Protein AF-A0A9N8ZZU7-F1 (afdb_monomer_lite)

InterPro domains:
  IPR024586 DnaJ-like protein C11, C-terminal [PF11875] (5-93)
  IPR052243 Mitochondrial inner membrane organizing protein [PTHR44157] (3-93)

Structure (mmCIF, N/CA/C/O backbone):
data_AF-A0A9N8ZZU7-F1
#
_entry.id   AF-A0A9N8ZZU7-F1
#
loop_
_atom_site.group_PDB
_atom_site.id
_atom_site.type_symbol
_atom_site.label_atom_id
_atom_site.label_alt_id
_atom_site.label_comp_id
_atom_site.label_asym_id
_atom_site.label_entity_id
_atom_site.label_seq_id
_atom_site.pdbx_PDB_ins_code
_atom_site.Cartn_x
_atom_site.Cartn_y
_atom_site.Cartn_z
_atom_site.occupancy
_atom_site.B_iso_or_equiv
_atom_site.auth_seq_id
_atom_site.auth_comp_id
_atom_site.auth_asym_id
_atom_site.auth_atom_id
_atom_site.pdbx_PDB_model_num
ATOM 1 N N . LYS A 1 1 ? 19.378 0.469 -31.822 1.00 54.09 1 LYS A N 1
ATOM 2 C CA . LYS A 1 1 ? 18.904 1.587 -30.961 1.00 54.09 1 LYS A CA 1
ATOM 3 C C . LYS A 1 1 ? 17.745 1.188 -30.035 1.00 54.09 1 LYS A C 1
ATOM 5 O O . LYS A 1 1 ? 17.858 1.482 -28.859 1.00 54.09 1 LYS A O 1
ATOM 10 N N . LEU A 1 2 ? 16.695 0.476 -30.482 1.00 61.09 2 LEU A N 1
ATOM 11 C CA . LEU A 1 2 ? 15.600 0.044 -29.581 1.00 61.09 2 LEU A CA 1
ATOM 12 C C . LEU A 1 2 ? 15.987 -1.018 -28.529 1.00 61.09 2 LEU A C 1
ATOM 14 O O . LEU A 1 2 ? 15.421 -1.007 -27.443 1.00 61.09 2 LEU A O 1
ATOM 18 N N . ALA A 1 3 ? 16.917 -1.930 -28.832 1.00 66.81 3 ALA A N 1
ATOM 19 C CA . ALA A 1 3 ? 17.306 -3.000 -27.903 1.00 66.81 3 ALA A CA 1
ATOM 20 C C . ALA A 1 3 ? 18.025 -2.463 -26.650 1.00 66.81 3 ALA A C 1
ATOM 22 O O . ALA A 1 3 ? 17.588 -2.743 -25.542 1.00 66.81 3 ALA A O 1
ATOM 23 N N . ALA A 1 4 ? 19.026 -1.594 -26.829 1.00 66.50 4 ALA A N 1
ATOM 24 C CA . ALA A 1 4 ? 19.760 -0.970 -25.722 1.00 66.50 4 ALA A CA 1
ATOM 25 C C . ALA A 1 4 ? 18.864 -0.111 -24.807 1.00 66.50 4 ALA A C 1
ATOM 27 O O . ALA A 1 4 ? 19.062 -0.078 -23.599 1.00 66.50 4 ALA A O 1
ATOM 28 N N . LEU A 1 5 ? 17.841 0.552 -25.366 1.00 66.75 5 LEU A N 1
ATOM 29 C CA . LEU A 1 5 ? 16.883 1.328 -24.571 1.00 66.75 5 LEU A CA 1
ATOM 30 C C . LEU A 1 5 ? 15.989 0.419 -23.710 1.00 66.75 5 LEU A C 1
ATOM 32 O O . LEU A 1 5 ? 15.679 0.752 -22.573 1.00 66.75 5 LEU A O 1
ATOM 36 N N . ARG A 1 6 ? 15.596 -0.752 -24.232 1.00 66.19 6 ARG A N 1
ATOM 37 C CA . ARG A 1 6 ? 14.836 -1.752 -23.464 1.00 66.19 6 ARG A CA 1
ATOM 38 C C . ARG A 1 6 ? 15.669 -2.371 -22.347 1.00 66.19 6 ARG A C 1
ATOM 40 O O . ARG A 1 6 ? 15.136 -2.585 -21.267 1.00 66.19 6 ARG A O 1
ATOM 47 N N . GLU A 1 7 ? 16.946 -2.622 -22.604 1.00 69.00 7 GLU A N 1
ATOM 48 C CA . GLU A 1 7 ? 17.887 -3.168 -21.622 1.00 69.00 7 GLU A CA 1
ATOM 49 C C . GLU A 1 7 ? 18.111 -2.191 -20.457 1.00 69.00 7 GLU A C 1
ATOM 51 O O . GLU A 1 7 ? 17.890 -2.557 -19.306 1.00 69.00 7 GLU A O 1
ATOM 56 N N . GLN A 1 8 ? 18.373 -0.910 -20.750 1.00 64.06 8 GLN A N 1
ATOM 57 C CA . GLN A 1 8 ? 18.465 0.137 -19.722 1.00 64.06 8 GLN A CA 1
ATOM 58 C C . GLN A 1 8 ? 17.168 0.295 -18.913 1.00 64.06 8 GLN A C 1
ATOM 60 O O . GLN A 1 8 ? 17.199 0.471 -17.696 1.00 64.06 8 GLN A O 1
ATOM 65 N N . HIS A 1 9 ? 16.007 0.222 -19.572 1.00 67.62 9 HIS A N 1
ATOM 66 C CA . HIS A 1 9 ? 14.721 0.291 -18.877 1.00 67.62 9 HIS A CA 1
ATOM 67 C C . HIS A 1 9 ? 14.485 -0.937 -17.985 1.00 67.62 9 HIS A C 1
ATOM 69 O O . HIS A 1 9 ? 13.923 -0.795 -16.901 1.00 67.62 9 HIS A O 1
ATOM 75 N N . ALA A 1 10 ? 14.915 -2.126 -18.413 1.00 70.00 10 ALA A N 1
ATOM 76 C CA . ALA A 1 10 ? 14.774 -3.353 -17.637 1.00 70.00 10 ALA A CA 1
ATOM 77 C C . ALA A 1 10 ? 15.614 -3.309 -16.354 1.00 70.00 10 ALA A C 1
ATOM 79 O O . ALA A 1 10 ? 15.099 -3.624 -15.281 1.00 70.00 10 ALA A O 1
ATOM 80 N N . GLU A 1 11 ? 16.865 -2.849 -16.438 1.00 70.94 11 GLU A N 1
ATOM 81 C CA . GLU A 1 11 ? 17.726 -2.664 -15.263 1.00 70.94 11 GLU A CA 1
ATOM 82 C C . GLU A 1 11 ? 17.146 -1.638 -14.283 1.00 70.94 11 GLU A C 1
ATOM 84 O O . GLU A 1 11 ? 17.103 -1.881 -13.075 1.00 70.94 11 GLU A O 1
ATOM 89 N N . PHE A 1 12 ? 16.628 -0.518 -14.797 1.00 72.62 12 PHE A N 1
ATOM 90 C CA . PHE A 1 12 ? 15.995 0.510 -13.972 1.00 72.62 12 PHE A CA 1
ATOM 91 C C . PHE A 1 12 ? 14.751 -0.015 -13.241 1.00 72.62 12 PHE A C 1
ATOM 93 O O . PHE A 1 12 ? 14.580 0.219 -12.044 1.00 72.62 12 PHE A O 1
ATOM 100 N N . ILE A 1 13 ? 13.893 -0.767 -13.935 1.00 74.88 13 ILE A N 1
ATOM 101 C CA . ILE A 1 13 ? 12.710 -1.396 -13.331 1.00 74.88 13 ILE A CA 1
ATOM 102 C C . ILE A 1 13 ? 13.126 -2.427 -12.273 1.00 74.88 13 ILE A C 1
ATOM 104 O O . ILE A 1 13 ? 12.551 -2.450 -11.185 1.00 74.88 13 ILE A O 1
ATOM 108 N N . ALA A 1 14 ? 14.147 -3.241 -12.551 1.00 77.50 14 ALA A N 1
ATOM 109 C CA . ALA A 1 14 ? 14.653 -4.233 -11.605 1.00 77.50 14 ALA A CA 1
ATOM 110 C C . ALA A 1 14 ? 15.260 -3.592 -10.345 1.00 77.50 14 ALA A C 1
ATOM 112 O O . ALA A 1 14 ? 15.089 -4.118 -9.245 1.00 77.50 14 ALA A O 1
ATOM 113 N N . SER A 1 15 ? 15.946 -2.452 -10.477 1.00 78.38 15 SER A N 1
ATOM 114 C CA . SER A 1 15 ? 16.426 -1.679 -9.324 1.00 78.38 15 SER A CA 1
ATOM 115 C C . SER A 1 15 ? 15.266 -1.144 -8.491 1.00 78.38 15 SER A C 1
ATOM 117 O O . SER A 1 15 ? 15.193 -1.438 -7.304 1.00 78.38 15 SER A O 1
ATOM 119 N N . GLN A 1 16 ? 14.305 -0.461 -9.122 1.00 81.44 16 GLN A N 1
ATOM 120 C CA . GLN A 1 16 ? 13.152 0.096 -8.409 1.00 81.44 16 GLN A CA 1
ATOM 121 C C . GLN A 1 16 ? 12.321 -0.974 -7.696 1.00 81.44 16 GLN A C 1
ATOM 123 O O . GLN A 1 16 ? 11.795 -0.725 -6.615 1.00 81.44 16 GLN A O 1
ATOM 128 N N . LYS A 1 17 ? 12.207 -2.174 -8.278 1.00 81.19 17 LYS A N 1
ATOM 129 C CA . LYS A 1 17 ? 11.532 -3.298 -7.626 1.00 81.19 17 LYS A CA 1
ATOM 130 C C . LYS A 1 17 ? 12.237 -3.698 -6.326 1.00 81.19 17 LYS A C 1
ATOM 132 O O . LYS A 1 17 ? 11.564 -3.868 -5.315 1.00 81.19 17 LYS A O 1
ATOM 137 N N . ARG A 1 18 ? 13.570 -3.805 -6.335 1.00 84.75 18 ARG A N 1
ATOM 138 C CA . ARG A 1 18 ? 14.353 -4.120 -5.126 1.00 84.75 18 ARG A CA 1
ATOM 139 C C . ARG A 1 18 ? 14.186 -3.046 -4.055 1.00 84.75 18 ARG A C 1
ATOM 141 O O . ARG A 1 18 ? 13.913 -3.380 -2.906 1.00 84.75 18 ARG A O 1
ATOM 148 N N . ASP A 1 19 ? 14.264 -1.778 -4.447 1.00 85.38 19 ASP A N 1
ATOM 149 C CA . ASP A 1 19 ? 14.107 -0.650 -3.523 1.00 85.38 19 ASP A CA 1
ATOM 150 C C . ASP A 1 19 ? 12.699 -0.632 -2.894 1.00 85.38 19 ASP A C 1
ATOM 152 O O . ASP A 1 19 ? 12.527 -0.374 -1.697 1.00 85.38 19 ASP A O 1
ATOM 156 N N . ALA A 1 20 ? 11.671 -0.959 -3.685 1.00 84.56 20 ALA A N 1
ATOM 157 C CA . ALA A 1 20 ? 10.297 -1.080 -3.208 1.00 84.56 20 ALA A CA 1
ATOM 158 C C . ALA A 1 20 ? 10.129 -2.245 -2.217 1.00 84.56 20 ALA A C 1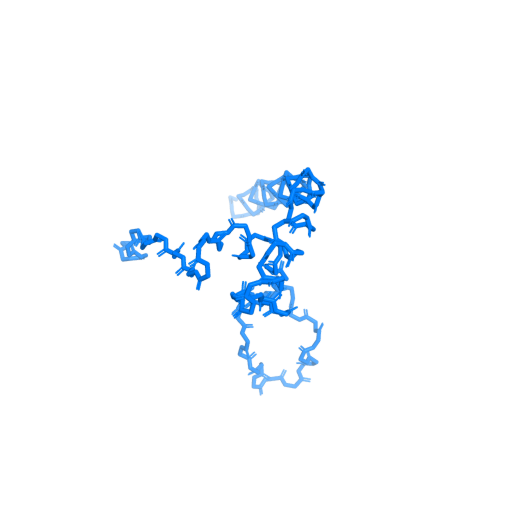
ATOM 160 O O . ALA A 1 20 ? 9.492 -2.077 -1.178 1.00 84.56 20 ALA A O 1
ATOM 161 N N . GLU A 1 21 ? 10.720 -3.407 -2.499 1.00 87.62 21 GLU A N 1
ATOM 162 C CA . GLU A 1 21 ? 10.695 -4.568 -1.602 1.00 87.62 21 GLU A CA 1
ATOM 163 C C . GLU A 1 21 ? 11.390 -4.279 -0.264 1.00 87.62 21 GLU A C 1
ATOM 165 O O . GLU A 1 21 ? 10.873 -4.644 0.795 1.00 87.62 21 GLU A O 1
ATOM 170 N N . GLU A 1 22 ? 12.533 -3.591 -0.287 1.00 89.56 22 GLU A N 1
ATOM 171 C CA . GLU A 1 22 ? 13.226 -3.154 0.927 1.00 89.56 22 GLU A CA 1
ATOM 172 C C . GLU A 1 22 ? 12.369 -2.171 1.731 1.00 89.56 22 GLU A C 1
ATOM 174 O O . GLU A 1 22 ? 12.173 -2.348 2.935 1.00 89.56 22 GLU A O 1
ATOM 179 N N . THR A 1 23 ? 11.766 -1.192 1.055 1.00 87.69 23 THR A N 1
ATOM 180 C CA . THR A 1 23 ? 10.854 -0.227 1.681 1.00 87.69 23 THR A CA 1
ATOM 181 C C . THR A 1 23 ? 9.674 -0.931 2.351 1.00 87.69 23 THR A C 1
ATOM 183 O O . THR A 1 23 ? 9.351 -0.634 3.501 1.00 87.69 23 THR A O 1
ATOM 186 N N . ILE A 1 24 ? 9.053 -1.908 1.682 1.00 89.69 24 ILE A N 1
ATOM 187 C CA . ILE A 1 24 ? 7.963 -2.705 2.260 1.00 89.69 24 ILE A CA 1
ATOM 188 C C . ILE A 1 24 ? 8.437 -3.403 3.539 1.00 89.69 24 ILE A C 1
ATOM 190 O O . ILE A 1 24 ? 7.760 -3.313 4.565 1.00 89.69 24 ILE A O 1
ATOM 194 N N . ARG A 1 25 ? 9.615 -4.041 3.521 1.00 91.12 25 ARG A N 1
ATOM 195 C CA . ARG A 1 25 ? 10.180 -4.707 4.710 1.00 91.12 25 ARG A CA 1
ATOM 196 C C . ARG A 1 25 ? 10.396 -3.741 5.872 1.00 91.12 25 ARG A C 1
ATOM 198 O O . ARG A 1 25 ? 10.102 -4.101 7.009 1.00 91.12 25 ARG A O 1
ATOM 205 N N . LEU A 1 26 ? 10.867 -2.527 5.598 1.00 91.38 26 LEU A N 1
ATOM 206 C CA . LEU A 1 26 ? 11.067 -1.494 6.617 1.00 91.38 26 LEU A CA 1
ATOM 207 C C . LEU A 1 26 ? 9.742 -0.991 7.208 1.00 91.38 26 LEU A C 1
ATOM 209 O O . LEU A 1 26 ? 9.671 -0.684 8.398 1.00 91.38 26 LEU A O 1
ATOM 213 N N . LEU A 1 27 ? 8.681 -0.927 6.400 1.00 88.88 27 LEU A N 1
ATOM 214 C CA . LEU A 1 27 ? 7.364 -0.458 6.834 1.00 88.88 27 LEU A CA 1
ATOM 215 C C . LEU A 1 27 ? 6.588 -1.507 7.644 1.00 88.88 27 LEU A C 1
ATOM 217 O O . LEU A 1 27 ? 5.841 -1.132 8.549 1.00 88.88 27 LEU A O 1
ATOM 221 N N . MET A 1 28 ? 6.781 -2.801 7.370 1.00 89.31 28 MET A N 1
ATOM 222 C CA . MET A 1 28 ? 6.026 -3.914 7.970 1.00 89.31 28 MET A CA 1
ATOM 223 C C . MET A 1 28 ? 5.802 -3.806 9.494 1.00 89.31 28 MET A C 1
ATOM 225 O O . MET A 1 28 ? 4.648 -3.902 9.919 1.00 89.31 28 MET A O 1
ATOM 229 N N . PRO A 1 29 ? 6.823 -3.544 10.341 1.00 92.88 29 PRO A N 1
ATOM 230 C CA . PRO A 1 29 ? 6.621 -3.468 11.791 1.00 92.88 29 PRO A CA 1
ATOM 231 C C . PRO A 1 29 ? 5.730 -2.293 12.216 1.00 92.88 29 PRO A C 1
AT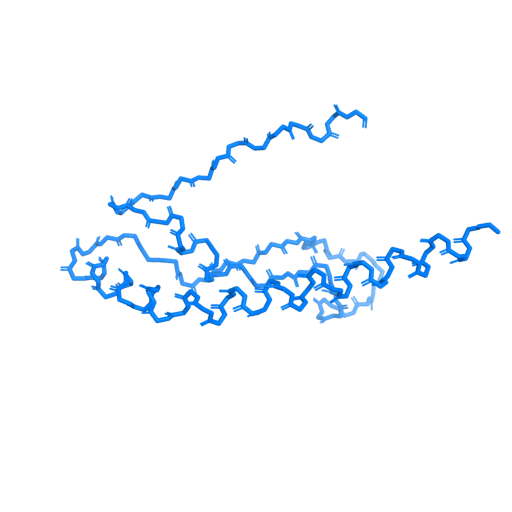OM 233 O O . PRO A 1 29 ? 4.929 -2.408 13.143 1.00 92.88 29 PRO A O 1
ATOM 236 N N . SER A 1 30 ? 5.862 -1.151 11.535 1.00 92.00 30 SER A N 1
ATOM 237 C CA . SER A 1 30 ? 5.045 0.039 11.795 1.00 92.00 30 SER A CA 1
ATOM 238 C C . SER A 1 30 ? 3.591 -0.195 11.384 1.00 92.00 30 SER A C 1
ATOM 240 O O . SER A 1 30 ? 2.661 0.160 12.110 1.00 92.00 30 SER A O 1
ATOM 242 N N . ILE A 1 31 ? 3.395 -0.865 10.247 1.00 92.56 31 ILE A N 1
ATOM 243 C CA . ILE A 1 31 ? 2.076 -1.190 9.707 1.00 92.56 31 ILE A CA 1
ATOM 244 C C . ILE A 1 31 ? 1.336 -2.206 10.569 1.00 92.56 31 ILE A C 1
ATOM 246 O O . ILE A 1 31 ? 0.157 -2.000 10.842 1.00 92.56 31 ILE A O 1
ATOM 250 N N . ALA A 1 32 ? 2.017 -3.235 11.075 1.00 93.25 32 ALA A N 1
ATOM 251 C CA . ALA A 1 32 ? 1.416 -4.186 12.009 1.00 93.25 32 ALA A CA 1
ATOM 252 C C . ALA A 1 32 ? 0.832 -3.477 13.245 1.00 93.25 32 ALA A C 1
ATOM 254 O O . ALA A 1 32 ? -0.318 -3.715 13.613 1.00 93.25 32 ALA A O 1
ATOM 255 N N . ARG A 1 33 ? 1.582 -2.526 13.821 1.00 93.19 33 ARG A N 1
ATOM 256 C CA . ARG A 1 33 ? 1.109 -1.710 14.950 1.00 93.19 33 ARG A CA 1
ATOM 257 C C . ARG A 1 33 ? -0.072 -0.818 14.563 1.00 93.19 33 ARG A C 1
ATOM 259 O O . ARG A 1 33 ? -1.031 -0.716 15.320 1.00 93.19 33 ARG A O 1
ATOM 266 N N . LYS A 1 34 ? -0.025 -0.179 13.388 1.00 91.62 34 LYS A N 1
ATOM 267 C CA . LYS A 1 34 ? -1.155 0.615 12.878 1.00 91.62 34 LYS A CA 1
ATOM 268 C C . LYS A 1 34 ? -2.418 -0.232 12.733 1.00 91.62 34 LYS A C 1
ATOM 270 O O . LYS A 1 34 ? -3.475 0.211 13.157 1.00 91.62 34 LYS A O 1
ATOM 275 N N . ILE A 1 35 ? -2.310 -1.440 12.180 1.00 94.06 35 ILE A N 1
ATOM 276 C CA . ILE A 1 35 ? -3.446 -2.356 12.022 1.00 94.06 35 ILE A CA 1
ATOM 277 C C . ILE A 1 35 ? -4.060 -2.689 13.382 1.00 94.06 35 ILE A C 1
ATOM 279 O O . ILE A 1 35 ? -5.278 -2.679 13.505 1.00 94.06 35 ILE A O 1
ATOM 283 N N . GLU A 1 36 ? -3.249 -2.968 14.402 1.00 94.31 36 GLU A N 1
ATOM 284 C CA . GLU A 1 36 ? -3.749 -3.261 15.750 1.00 94.31 36 GLU A CA 1
ATOM 285 C C . GLU A 1 36 ? -4.502 -2.069 16.355 1.00 94.31 36 GLU A C 1
ATOM 287 O O . GLU A 1 36 ? -5.611 -2.234 16.861 1.00 94.31 36 GLU A O 1
ATOM 292 N N . ILE A 1 37 ? -3.946 -0.860 16.223 1.00 93.69 37 ILE A N 1
ATOM 293 C CA . ILE A 1 37 ? -4.591 0.379 16.679 1.00 93.69 37 ILE A CA 1
ATOM 294 C C . ILE A 1 37 ? -5.913 0.607 15.943 1.00 93.69 37 ILE A C 1
ATOM 296 O O . ILE A 1 37 ? -6.910 0.940 16.576 1.00 93.69 37 ILE A O 1
ATOM 300 N N . GLU A 1 38 ? -5.936 0.429 14.620 1.00 93.19 38 GLU A N 1
ATOM 301 C CA . GLU A 1 38 ? -7.149 0.563 13.807 1.00 93.19 38 GLU A CA 1
ATOM 302 C C . GLU A 1 38 ? -8.193 -0.499 14.176 1.00 93.19 38 GLU A C 1
ATOM 304 O O . GLU A 1 38 ? -9.355 -0.156 14.359 1.00 93.19 38 GLU A O 1
ATOM 309 N N . ARG A 1 39 ? -7.800 -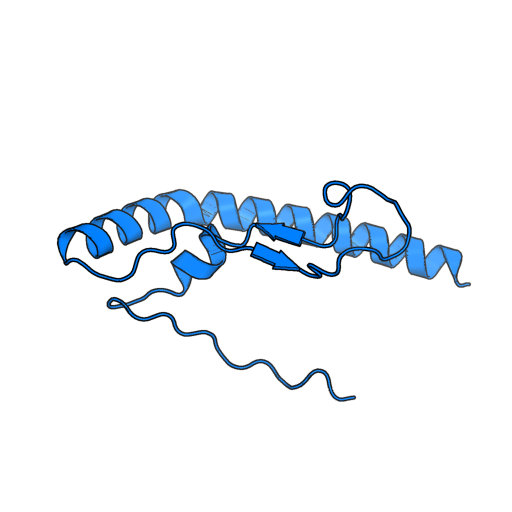1.762 14.393 1.00 93.69 39 ARG A N 1
ATOM 310 C CA . ARG A 1 39 ? -8.722 -2.820 14.846 1.00 93.69 39 ARG A CA 1
ATOM 311 C C . ARG A 1 39 ? -9.314 -2.529 16.221 1.00 93.69 39 ARG A C 1
ATOM 313 O O . ARG A 1 39 ? -10.493 -2.777 16.421 1.00 93.69 39 ARG A O 1
ATOM 320 N N . ALA A 1 40 ? -8.523 -2.004 17.157 1.00 94.94 40 ALA A N 1
ATOM 321 C CA . ALA A 1 40 ? -8.979 -1.734 18.522 1.00 94.94 40 ALA A CA 1
ATOM 322 C C . ALA A 1 40 ? -10.078 -0.660 18.603 1.00 94.94 40 ALA A C 1
ATOM 324 O O . ALA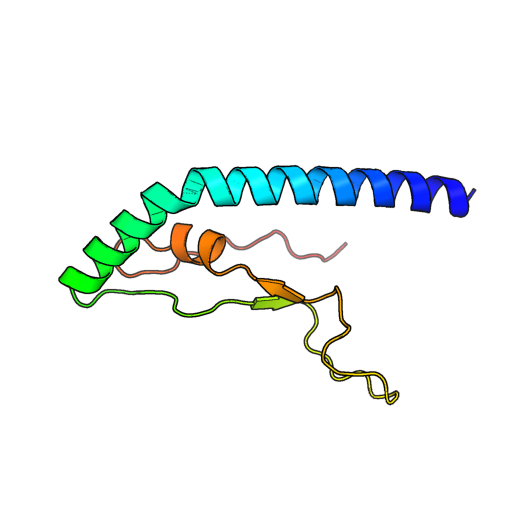 A 1 40 ? -10.826 -0.624 19.576 1.00 94.94 40 ALA A O 1
ATOM 325 N N . LYS A 1 41 ? -10.164 0.216 17.598 1.00 94.12 41 LYS A N 1
ATOM 326 C CA . LYS A 1 41 ? -11.171 1.283 17.502 1.00 94.12 41 LYS A CA 1
ATOM 327 C C . LYS A 1 41 ? -12.237 1.022 16.433 1.00 94.12 41 LYS A C 1
ATOM 329 O O . LYS A 1 41 ? -12.913 1.969 16.038 1.00 94.12 41 LYS A O 1
ATOM 334 N N . ASP A 1 42 ? -12.330 -0.211 15.927 1.00 92.88 42 ASP A N 1
ATOM 335 C CA . ASP A 1 42 ? -13.199 -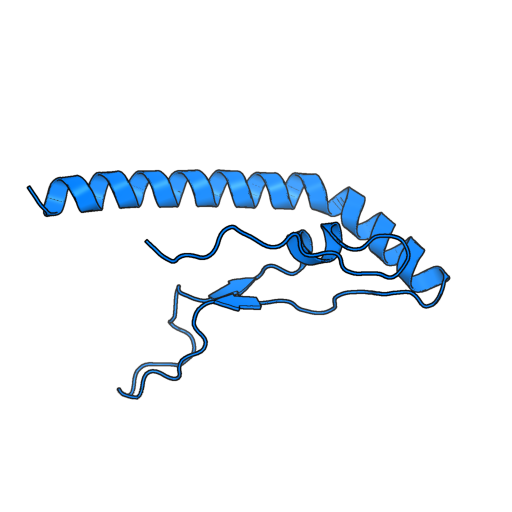0.583 14.800 1.00 92.88 42 ASP A CA 1
ATOM 336 C C . ASP A 1 42 ? -13.028 0.354 13.582 1.00 92.88 42 ASP A C 1
ATOM 338 O O . ASP A 1 42 ? -13.981 0.778 12.927 1.00 92.88 42 ASP A O 1
ATOM 342 N N . GLY A 1 43 ? -11.774 0.723 13.314 1.00 93.38 43 GLY A N 1
ATOM 343 C CA . GLY A 1 43 ? -11.349 1.615 12.244 1.00 93.38 43 GLY A CA 1
ATOM 344 C C . GLY A 1 43 ? -11.125 0.917 10.903 1.00 93.38 43 GLY A C 1
ATOM 345 O O . GLY A 1 43 ? -11.569 -0.204 10.654 1.00 93.38 43 GLY A O 1
ATOM 346 N N . LEU A 1 44 ? -10.410 1.598 10.006 1.00 93.75 44 LEU A N 1
ATOM 347 C CA . LEU A 1 44 ? -10.202 1.113 8.642 1.00 93.75 44 LEU A CA 1
ATOM 348 C C . LEU A 1 44 ? -8.965 0.211 8.567 1.00 93.75 44 LEU A C 1
ATOM 350 O O . LEU A 1 44 ? -7.839 0.647 8.803 1.00 93.75 44 LEU A O 1
ATOM 354 N N . VAL A 1 45 ? -9.170 -1.039 8.156 1.00 95.12 45 VAL A N 1
ATOM 355 C CA . VAL A 1 45 ? -8.094 -2.004 7.902 1.00 95.12 45 VAL A CA 1
ATOM 356 C C . VAL A 1 45 ? -8.235 -2.552 6.490 1.00 95.12 45 VAL A C 1
ATOM 358 O O . VAL A 1 45 ? -9.284 -3.066 6.107 1.00 95.12 45 VAL A O 1
ATOM 361 N N . ILE A 1 46 ? -7.161 -2.447 5.720 1.00 94.88 46 ILE A N 1
ATOM 362 C CA . ILE A 1 46 ? -7.045 -2.997 4.377 1.00 94.88 46 ILE A CA 1
ATOM 363 C C . ILE A 1 46 ? -6.703 -4.479 4.514 1.00 94.88 46 ILE A C 1
ATOM 365 O O . ILE A 1 46 ? -5.679 -4.836 5.094 1.00 94.88 46 ILE A O 1
ATOM 369 N N . LEU A 1 47 ? -7.580 -5.341 4.003 1.00 93.12 47 LEU A N 1
ATOM 370 C CA . LEU A 1 47 ? -7.351 -6.787 3.994 1.00 93.12 47 LEU A CA 1
ATOM 371 C C . LEU A 1 47 ? -6.472 -7.191 2.812 1.00 93.12 47 LEU A C 1
ATOM 373 O O . LEU A 1 47 ? -5.493 -7.904 2.993 1.00 93.12 47 LEU A O 1
ATOM 377 N N . GLU A 1 48 ? -6.809 -6.694 1.623 1.00 91.75 48 GLU A N 1
ATOM 378 C CA . GLU A 1 48 ? -6.110 -6.985 0.376 1.00 91.75 48 GLU A CA 1
ATOM 379 C C . GLU A 1 48 ? -6.170 -5.751 -0.529 1.00 91.75 48 GLU A C 1
ATOM 381 O O . GLU A 1 48 ? -7.200 -5.074 -0.608 1.00 91.75 48 GLU A O 1
ATOM 386 N N . ALA A 1 49 ? -5.073 -5.449 -1.221 1.00 91.25 49 ALA A N 1
ATOM 387 C CA . ALA A 1 49 ? -5.050 -4.435 -2.264 1.00 91.25 49 ALA A CA 1
ATOM 388 C C . ALA A 1 49 ? -4.098 -4.843 -3.388 1.00 91.25 49 ALA A C 1
ATOM 390 O O . ALA A 1 49 ? -2.915 -5.086 -3.168 1.00 91.25 49 ALA A O 1
ATOM 391 N N . PHE A 1 50 ? -4.610 -4.842 -4.615 1.00 90.19 50 PHE A N 1
ATOM 392 C CA . PHE A 1 50 ? -3.852 -5.185 -5.811 1.00 90.19 50 PHE A CA 1
ATOM 393 C C . PHE A 1 50 ? -3.895 -4.017 -6.791 1.00 90.19 50 PHE A C 1
ATOM 395 O O . PHE A 1 50 ? -4.946 -3.415 -7.018 1.00 90.19 50 PHE A O 1
ATOM 402 N N . TYR A 1 51 ? -2.753 -3.698 -7.389 1.00 86.31 51 TYR A N 1
ATOM 403 C CA . TYR A 1 51 ? -2.635 -2.655 -8.396 1.00 86.31 51 TYR A CA 1
ATOM 404 C C . TYR A 1 51 ? -2.083 -3.240 -9.683 1.00 86.31 51 TYR A C 1
ATOM 406 O O . TYR A 1 51 ? -1.017 -3.853 -9.689 1.00 86.31 51 TYR A O 1
ATOM 414 N N . GLY A 1 52 ? -2.793 -3.033 -10.786 1.00 85.00 52 GLY A N 1
ATOM 415 C CA . GLY A 1 52 ? -2.359 -3.580 -12.054 1.00 85.00 52 GLY A CA 1
ATOM 416 C C . GLY A 1 52 ? -3.410 -3.594 -13.138 1.00 85.00 52 GLY A C 1
ATOM 417 O O . GLY A 1 52 ? -4.535 -3.119 -12.975 1.00 85.00 52 GLY A O 1
ATOM 418 N N . ASN A 1 53 ? -3.019 -4.164 -14.270 1.00 78.94 53 ASN A N 1
ATOM 419 C CA . ASN A 1 53 ? -3.941 -4.445 -15.353 1.00 78.94 53 ASN A CA 1
ATOM 420 C C . ASN A 1 53 ? -4.631 -5.790 -15.091 1.00 78.94 53 ASN A C 1
ATOM 422 O O . ASN A 1 53 ? -4.031 -6.831 -15.314 1.00 78.94 53 ASN A O 1
ATOM 426 N N . PHE A 1 54 ? -5.889 -5.753 -14.654 1.00 71.38 54 PHE A N 1
ATOM 427 C CA . PHE A 1 54 ? -6.725 -6.946 -14.452 1.00 71.38 54 PHE A CA 1
ATOM 428 C C . PHE A 1 54 ? -7.423 -7.417 -15.733 1.00 71.38 54 PHE A C 1
ATOM 430 O O . PHE A 1 54 ? -8.390 -8.176 -15.660 1.00 71.38 54 PHE A O 1
ATOM 437 N N . LYS A 1 55 ? -7.028 -6.906 -16.910 1.00 67.25 55 LYS A N 1
ATOM 438 C CA . LYS A 1 55 ? -7.689 -7.287 -18.160 1.00 67.25 55 LYS A CA 1
ATOM 439 C C . LYS A 1 55 ? -7.591 -8.805 -18.325 1.00 67.25 55 LYS A C 1
ATOM 441 O O . LYS A 1 55 ? -6.479 -9.312 -18.397 1.00 67.25 55 LYS A O 1
ATOM 446 N N . PRO A 1 56 ? -8.719 -9.518 -18.474 1.00 53.91 56 PRO A N 1
ATOM 447 C CA . PRO A 1 56 ? -8.663 -10.881 -18.956 1.00 53.91 56 PRO A CA 1
ATOM 448 C C . PRO A 1 56 ? -8.119 -10.798 -20.380 1.00 53.91 56 PRO A C 1
ATOM 450 O O . PRO A 1 56 ? -8.750 -10.209 -21.263 1.00 53.91 56 PRO A O 1
ATOM 453 N N . THR A 1 57 ? -6.912 -11.305 -20.603 1.00 51.28 57 THR A N 1
ATOM 454 C CA . THR A 1 57 ? -6.371 -11.451 -21.950 1.00 51.28 57 THR A CA 1
ATOM 455 C C . THR A 1 57 ? -7.397 -12.253 -22.757 1.00 51.28 57 THR A C 1
ATOM 457 O O . THR A 1 57 ? -7.593 -13.439 -22.520 1.00 51.28 57 THR A O 1
ATOM 460 N N . ILE A 1 58 ? -8.076 -11.609 -23.718 1.00 51.69 58 ILE A N 1
ATOM 461 C CA . ILE A 1 58 ? -9.069 -12.231 -24.627 1.00 51.69 58 ILE A CA 1
ATOM 462 C C . ILE A 1 58 ? -8.428 -13.348 -25.490 1.00 51.69 58 ILE A C 1
ATOM 464 O O . ILE A 1 58 ? -9.107 -14.073 -26.209 1.00 51.69 58 ILE A O 1
ATOM 468 N N . SER A 1 59 ? -7.121 -13.563 -25.364 1.00 49.16 59 SER A N 1
ATOM 469 C CA . SER A 1 59 ? -6.348 -14.574 -26.072 1.00 49.16 59 SER A CA 1
ATOM 470 C C . SER A 1 59 ? -5.815 -15.641 -25.114 1.00 49.16 59 SER A C 1
ATOM 472 O O . SER A 1 59 ? -4.615 -15.687 -24.889 1.00 49.16 59 SER A O 1
ATOM 474 N N . GLY A 1 60 ? -6.695 -16.475 -24.546 1.00 46.50 60 GLY A N 1
ATOM 475 C CA . GLY A 1 60 ? -6.414 -17.860 -24.109 1.00 46.50 60 GLY A CA 1
ATOM 476 C C . GLY A 1 60 ? -5.212 -18.153 -23.193 1.00 46.50 60 GLY A C 1
ATOM 477 O O . GLY A 1 60 ? -4.901 -19.323 -22.986 1.00 46.50 60 GLY A O 1
ATOM 478 N N . ALA A 1 61 ? -4.536 -17.145 -22.651 1.00 47.09 61 ALA A N 1
ATOM 479 C CA . ALA A 1 61 ? -3.377 -17.289 -21.789 1.00 47.09 61 ALA A CA 1
ATOM 480 C C . ALA A 1 61 ? -3.801 -17.019 -20.344 1.00 47.09 61 ALA A C 1
ATOM 482 O O . ALA A 1 61 ? -4.366 -15.971 -20.039 1.00 47.09 61 ALA A O 1
ATOM 483 N N . SER A 1 62 ? -3.570 -18.031 -19.506 1.00 42.84 62 SER A N 1
ATOM 484 C CA . SER A 1 62 ? -3.639 -18.054 -18.044 1.00 42.84 62 SER A CA 1
ATOM 485 C C . SER A 1 62 ? -3.715 -16.671 -17.376 1.00 42.84 62 SER A C 1
ATOM 487 O O . SER A 1 62 ? -2.767 -15.893 -17.416 1.00 42.84 62 SER A O 1
ATOM 489 N N . VAL A 1 63 ? -4.822 -16.422 -16.669 1.00 48.44 63 VAL A N 1
ATOM 490 C CA . VAL A 1 63 ? -5.107 -15.227 -15.841 1.00 48.44 63 VAL A CA 1
ATOM 491 C C . VAL A 1 63 ? -4.097 -15.051 -14.684 1.00 48.44 63 VAL A C 1
ATOM 493 O O . VAL A 1 63 ? -4.167 -14.088 -13.929 1.00 48.44 63 VAL A O 1
ATOM 496 N N . LEU A 1 64 ? -3.143 -15.975 -14.534 1.00 46.53 64 LEU A N 1
ATOM 497 C CA . LEU A 1 64 ? -2.174 -16.022 -13.440 1.00 46.53 64 LEU A CA 1
ATOM 498 C C . LEU A 1 64 ? -0.728 -15.715 -13.877 1.00 46.53 64 LEU A C 1
ATOM 500 O O . LEU A 1 64 ? 0.134 -15.617 -13.010 1.00 46.53 64 LEU A O 1
ATOM 504 N N . ASP A 1 65 ? -0.458 -15.527 -15.177 1.00 47.19 65 ASP A N 1
ATOM 505 C CA . ASP A 1 65 ? 0.888 -15.191 -15.698 1.00 47.19 65 ASP A CA 1
ATOM 506 C C . ASP A 1 65 ? 1.111 -13.684 -15.931 1.00 47.19 65 ASP A C 1
ATOM 508 O O . ASP A 1 65 ? 2.180 -13.255 -16.380 1.00 47.19 65 ASP A O 1
ATOM 512 N N . ASP A 1 66 ? 0.124 -12.850 -15.606 1.00 52.66 66 ASP A N 1
ATOM 513 C CA . ASP A 1 66 ? 0.216 -11.410 -15.800 1.00 52.66 66 ASP A CA 1
ATOM 514 C C . ASP A 1 66 ? 1.106 -10.780 -14.715 1.00 52.66 66 ASP A C 1
ATOM 516 O O . ASP A 1 66 ? 0.652 -10.343 -13.657 1.00 52.66 66 ASP A O 1
ATOM 520 N N . GLN A 1 67 ? 2.399 -10.622 -15.031 1.00 57.28 67 GLN A N 1
ATOM 521 C CA . GLN A 1 67 ? 3.359 -9.751 -14.322 1.00 57.28 67 GLN A CA 1
ATOM 522 C C . GLN A 1 67 ? 2.880 -8.287 -14.176 1.00 57.28 67 GLN A C 1
ATOM 524 O O . GLN A 1 67 ? 3.610 -7.430 -13.678 1.00 57.28 67 GLN A O 1
ATOM 529 N N . SER A 1 68 ? 1.677 -7.962 -14.650 1.00 70.12 68 SER A N 1
ATOM 530 C CA . SER A 1 68 ? 1.072 -6.643 -14.597 1.00 70.12 68 SER A CA 1
ATOM 531 C C . SER A 1 68 ? 0.272 -6.357 -13.333 1.00 70.12 68 SER A C 1
ATOM 533 O O . SER A 1 68 ? -0.245 -5.244 -13.241 1.00 70.12 68 SER A O 1
ATOM 535 N N . VAL A 1 69 ? 0.136 -7.303 -12.395 1.00 81.81 69 VAL A N 1
ATOM 536 C CA . VAL A 1 69 ? -0.544 -7.084 -11.107 1.00 81.81 69 VAL A CA 1
ATOM 537 C C . VAL A 1 69 ? 0.445 -7.196 -9.950 1.00 81.81 69 VAL A C 1
ATOM 539 O O . VAL A 1 69 ? 1.216 -8.146 -9.857 1.00 81.81 69 VAL A O 1
ATOM 542 N N . VAL A 1 70 ? 0.424 -6.200 -9.065 1.00 85.44 70 VAL A N 1
ATOM 543 C CA . VAL A 1 70 ? 1.308 -6.081 -7.904 1.00 85.44 70 VAL A CA 1
ATOM 544 C C . VAL A 1 70 ? 0.466 -5.988 -6.637 1.00 85.44 70 VAL A C 1
ATOM 546 O O . VAL A 1 70 ? -0.503 -5.228 -6.587 1.00 85.44 70 VAL A O 1
ATOM 549 N N . ASP A 1 71 ? 0.850 -6.736 -5.606 1.00 88.31 71 ASP A N 1
ATOM 550 C CA . ASP A 1 71 ? 0.292 -6.586 -4.262 1.00 88.31 71 ASP A CA 1
ATOM 551 C C . ASP A 1 71 ? 0.778 -5.267 -3.643 1.00 88.31 71 ASP A C 1
ATOM 553 O O . ASP A 1 71 ? 1.975 -5.024 -3.479 1.00 88.31 71 ASP A O 1
ATOM 557 N N . VAL A 1 72 ? -0.176 -4.396 -3.328 1.00 91.19 72 VAL A N 1
ATOM 558 C CA . VAL A 1 72 ? 0.043 -3.072 -2.743 1.00 91.19 72 VAL A CA 1
ATOM 559 C C . VAL A 1 72 ? -0.621 -2.934 -1.373 1.00 91.19 72 VAL A C 1
ATOM 561 O O . VAL A 1 72 ? -0.802 -1.818 -0.889 1.00 91.19 72 VAL A O 1
ATOM 564 N N . THR A 1 73 ? -0.938 -4.044 -0.703 1.00 93.06 73 THR A N 1
ATOM 565 C CA . THR A 1 73 ? -1.613 -4.057 0.604 1.00 93.06 73 THR A CA 1
ATOM 566 C C . THR A 1 73 ? -0.852 -3.247 1.655 1.00 93.06 73 THR A C 1
ATOM 568 O O . THR A 1 73 ? -1.425 -2.360 2.286 1.00 93.06 73 THR A O 1
ATOM 571 N N . ILE A 1 74 ? 0.458 -3.474 1.802 1.00 92.75 74 ILE A N 1
ATOM 572 C CA . ILE A 1 74 ? 1.289 -2.765 2.792 1.00 92.75 74 ILE A CA 1
ATOM 573 C C . ILE A 1 74 ? 1.419 -1.263 2.474 1.00 92.75 74 ILE A C 1
ATOM 575 O O . ILE A 1 74 ? 1.140 -0.452 3.363 1.00 92.75 74 ILE A O 1
ATOM 579 N N . PRO A 1 75 ? 1.775 -0.850 1.238 1.00 90.94 75 PRO A N 1
ATOM 580 C CA . PRO A 1 75 ? 1.776 0.563 0.863 1.00 90.94 75 PRO A CA 1
ATOM 581 C C . PRO A 1 75 ? 0.427 1.260 1.067 1.00 90.94 75 PRO A C 1
ATOM 583 O O . PRO A 1 75 ? 0.394 2.374 1.581 1.00 90.9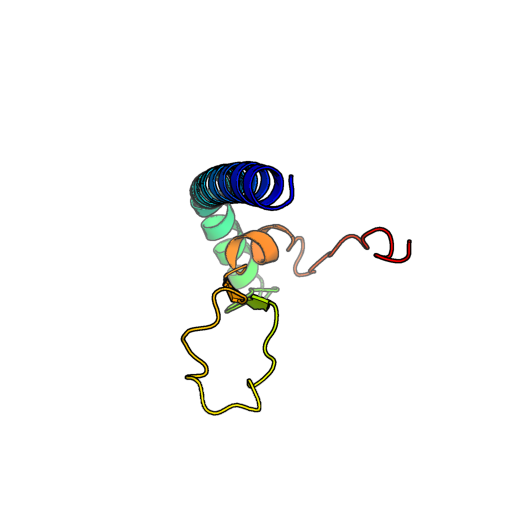4 75 PRO A O 1
ATOM 586 N N . VAL A 1 76 ? -0.690 0.623 0.699 1.00 93.12 76 VAL A N 1
ATOM 587 C CA . VAL A 1 76 ? -2.027 1.223 0.837 1.00 93.12 76 VAL A CA 1
ATOM 588 C C . VAL A 1 76 ? -2.429 1.323 2.309 1.00 93.12 76 VAL A C 1
ATOM 590 O O . VAL A 1 76 ? -2.917 2.369 2.733 1.00 93.12 76 VAL A O 1
ATOM 593 N N . GLN A 1 77 ? -2.148 0.301 3.121 1.00 94.38 77 GLN A N 1
ATOM 594 C CA . GLN A 1 77 ? -2.373 0.352 4.567 1.00 94.38 77 GLN A CA 1
ATOM 595 C C . GLN A 1 77 ? -1.548 1.461 5.242 1.00 94.38 77 GLN A C 1
ATOM 597 O O . GLN A 1 77 ? -2.007 2.063 6.214 1.00 94.38 77 GLN A O 1
ATOM 602 N N . ALA A 1 78 ? -0.355 1.778 4.728 1.00 91.50 78 ALA A N 1
ATOM 603 C CA . ALA A 1 78 ? 0.475 2.866 5.250 1.00 91.50 78 ALA A CA 1
ATOM 604 C C . ALA A 1 78 ? -0.186 4.245 5.131 1.00 91.50 78 ALA A C 1
ATOM 606 O O . ALA A 1 78 ? 0.017 5.096 6.006 1.00 91.50 78 ALA A O 1
ATOM 607 N N . LEU A 1 79 ? -0.998 4.438 4.087 1.00 91.94 79 LEU A N 1
ATOM 608 C CA . LEU A 1 79 ? -1.742 5.669 3.820 1.00 91.94 79 LEU A CA 1
ATOM 609 C C . LEU A 1 79 ? -2.978 5.838 4.714 1.00 91.94 79 LEU A C 1
ATOM 611 O O . LEU A 1 79 ? -3.565 6.922 4.732 1.00 91.94 79 LEU A O 1
ATOM 615 N N . VAL A 1 80 ? -3.371 4.798 5.457 1.00 92.56 80 VAL A N 1
ATOM 616 C CA . VAL A 1 80 ? -4.480 4.879 6.407 1.00 92.56 80 VAL A CA 1
ATOM 617 C C . VAL A 1 80 ? -4.035 5.633 7.657 1.00 92.56 80 VAL A C 1
ATOM 619 O O . VAL A 1 80 ? -3.047 5.275 8.311 1.00 92.56 80 VAL A O 1
ATOM 622 N N . ASN A 1 81 ? -4.777 6.686 7.984 1.00 90.69 81 ASN A N 1
ATOM 623 C CA . ASN A 1 81 ? -4.641 7.461 9.210 1.00 90.69 81 ASN A CA 1
ATOM 624 C C . ASN A 1 81 ? -6.045 7.803 9.714 1.00 90.69 81 ASN A C 1
ATOM 626 O O . ASN A 1 81 ? -6.910 8.146 8.913 1.00 90.69 81 ASN A O 1
ATOM 630 N N . ASP A 1 82 ? -6.271 7.682 11.022 1.00 90.88 82 ASP A N 1
ATOM 631 C CA . ASP A 1 82 ? -7.551 8.000 11.668 1.00 90.88 82 ASP A CA 1
ATOM 632 C C . ASP A 1 82 ? -8.770 7.353 10.992 1.00 90.88 82 ASP A C 1
ATOM 634 O O . ASP A 1 82 ? -9.792 7.994 10.760 1.00 90.88 82 ASP A O 1
ATOM 638 N N . SER A 1 83 ? -8.659 6.058 10.672 1.00 93.00 83 SER A N 1
ATOM 639 C CA . SER A 1 83 ? -9.715 5.292 9.998 1.00 93.00 83 SER A CA 1
ATOM 640 C C . SER A 1 83 ? -10.095 5.821 8.603 1.00 93.00 83 SER A C 1
ATOM 642 O O . SER A 1 83 ? -11.176 5.524 8.097 1.00 93.00 83 SER A O 1
ATOM 644 N N . GLN A 1 84 ? -9.217 6.596 7.957 1.00 93.19 84 GLN A N 1
ATOM 645 C CA . GLN A 1 84 ? -9.427 7.149 6.620 1.00 93.19 84 GLN A CA 1
ATOM 646 C C . GLN A 1 84 ? -8.247 6.840 5.698 1.00 93.19 84 GLN A C 1
ATOM 648 O O . GLN A 1 84 ? -7.082 6.931 6.084 1.00 93.19 84 GLN A O 1
ATOM 653 N N . LEU A 1 85 ? -8.554 6.499 4.446 1.00 93.00 85 LEU A N 1
ATOM 654 C CA . LEU A 1 85 ? -7.568 6.284 3.391 1.00 93.00 85 LEU A CA 1
ATOM 655 C C . LEU A 1 85 ? -7.425 7.557 2.554 1.00 93.00 85 LEU A C 1
ATOM 657 O O . LEU A 1 85 ? -8.363 7.956 1.866 1.00 93.00 85 LEU A O 1
ATOM 661 N N . THR A 1 86 ? -6.240 8.169 2.574 1.00 88.62 86 THR A N 1
ATOM 662 C CA . THR A 1 86 ? -5.940 9.338 1.733 1.00 88.62 86 THR A CA 1
ATOM 663 C C . THR A 1 86 ? -4.987 8.949 0.613 1.00 88.62 86 THR A C 1
ATOM 665 O O . THR A 1 86 ? -3.806 8.702 0.847 1.00 88.62 86 THR A O 1
ATOM 668 N N . ILE A 1 87 ? -5.492 8.926 -0.622 1.00 86.50 87 ILE A N 1
ATOM 669 C CA . ILE A 1 87 ? -4.671 8.730 -1.820 1.00 86.50 87 ILE A CA 1
ATOM 670 C C . ILE A 1 87 ? -4.449 10.107 -2.452 1.00 86.50 87 ILE A C 1
ATOM 672 O O . ILE A 1 87 ? -5.399 10.678 -2.996 1.00 86.50 87 ILE A O 1
ATOM 676 N N . PRO A 1 88 ? -3.232 10.676 -2.383 1.00 81.38 88 PRO A N 1
ATOM 677 C CA . PRO A 1 88 ? -2.960 11.945 -3.035 1.00 81.38 88 PRO A CA 1
ATOM 678 C C . PRO A 1 88 ? -3.158 11.784 -4.545 1.00 81.38 88 PRO A C 1
ATOM 680 O O . PRO A 1 88 ? -2.601 10.880 -5.171 1.00 81.38 88 PRO A O 1
ATOM 683 N N . GLY A 1 89 ? -3.965 12.663 -5.137 1.00 79.88 89 GLY A N 1
ATOM 684 C CA . GLY A 1 89 ? -4.168 12.683 -6.580 1.00 79.88 89 GLY A CA 1
ATOM 685 C C . GLY A 1 89 ? -2.841 12.911 -7.307 1.00 79.88 89 GLY A C 1
ATOM 686 O O . GLY A 1 89 ? -2.142 13.892 -7.057 1.00 79.88 89 GLY A O 1
ATOM 687 N N . GLY A 1 90 ? -2.484 12.002 -8.214 1.00 65.94 90 GLY A N 1
ATOM 688 C CA . GLY A 1 90 ? -1.352 12.192 -9.117 1.00 65.94 90 GLY A CA 1
ATOM 689 C C . GLY A 1 90 ? -1.677 13.201 -10.222 1.00 65.94 90 GLY A C 1
ATOM 690 O O . GLY A 1 90 ? -2.833 13.365 -10.615 1.00 65.94 90 GLY A O 1
ATOM 691 N N . ARG A 1 91 ? -0.643 13.848 -10.781 1.00 62.91 91 ARG A N 1
ATOM 692 C CA . ARG A 1 91 ? -0.771 14.567 -12.060 1.00 62.91 91 ARG A CA 1
ATOM 693 C C . ARG A 1 91 ? -1.329 13.595 -13.101 1.00 62.91 91 ARG A C 1
ATOM 695 O O . ARG A 1 91 ? -0.802 12.491 -13.244 1.00 62.91 91 ARG A O 1
ATOM 702 N N . SER A 1 92 ? -2.381 14.009 -13.810 1.00 54.31 92 SER A N 1
ATOM 703 C CA . SER A 1 92 ? -2.950 13.235 -14.914 1.00 54.31 92 SER A CA 1
ATOM 704 C C . SER A 1 92 ? -1.837 12.748 -15.846 1.00 54.31 92 SER A C 1
ATOM 706 O O . SER A 1 92 ? -0.948 13.520 -16.204 1.00 54.31 92 SER A O 1
ATOM 708 N N . LYS A 1 93 ? -1.898 11.480 -16.266 1.00 56.44 93 LYS A N 1
ATOM 709 C CA . LYS A 1 93 ? -1.004 10.894 -17.283 1.00 56.44 93 LYS A CA 1
ATOM 710 C C . LYS A 1 93 ? -1.255 11.469 -18.693 1.00 56.44 93 LYS A C 1
ATOM 712 O O . LYS A 1 93 ? -0.819 10.885 -19.676 1.00 56.44 93 LYS A O 1
ATOM 717 N N . LEU A 1 94 ? -1.959 12.598 -18.805 1.00 46.66 94 LEU A N 1
ATOM 718 C CA . LEU A 1 94 ? -2.123 13.364 -20.035 1.00 46.66 94 LEU A CA 1
ATOM 719 C C . LEU A 1 94 ? -0.872 14.216 -20.297 1.00 46.66 94 LEU A C 1
ATOM 721 O O . LEU A 1 94 ? -0.825 15.384 -19.908 1.00 46.66 94 LEU A O 1
ATOM 725 N N . ARG A 1 95 ? 0.122 13.640 -20.981 1.00 38.34 95 ARG A N 1
ATOM 726 C CA . ARG A 1 95 ? 0.815 14.323 -22.083 1.00 38.34 95 ARG A CA 1
ATOM 727 C C . ARG A 1 95 ? 1.598 13.356 -22.955 1.00 38.34 95 ARG A C 1
ATOM 729 O O . ARG A 1 95 ? 2.300 12.498 -22.380 1.00 38.34 95 ARG A O 1
#

Organism: NCBI:txid144679

Foldseek 3Di:
DVVVVVVVVVVVVVVVVVVVVVVLVVQVVVLVVLQVVQVVVVAAAQPWDKDFPQDPPPPPDDSPPPPGIDTCRSVQSVQDDPSDGDDPDDDPPPD

Radius of gyration: 17.41 Å; chains: 1; bounding box: 33×33×50 Å

Secondary structure (DSSP, 8-state):
-HHHHHHHHHHHHHHHHHHHHHHHHHHHHHHHHHHHHHHHTT----S--EEE-----SSS--TT--TTEEE-HHHHHHTEETTEE--PPPPPS--

pLDDT: mean 78.64, std 16.43, range [38.34, 95.12]

Sequence (95 aa):
KLAALREQHAEFIASQKRDAEETIRLLMPSIARKIEIERAKDGLVILEAFYGNFKPTISGASVLDDQSVVDVTIPVQALVNDSQLTIPGGRSKLR